Protein AF-A0A376RJ91-F1 (afdb_monomer)

Radius of gyration: 15.71 Å; Cα contacts (8 Å, |Δi|>4): 132; chains: 1; bounding box: 42×32×37 Å

Nearest PDB structures (foldseek):
  4wq5-assembly2_C  TM=9.982E-01  e=4.219E-14  Escherichia coli K-12
  2gel-assembly1_A  TM=9.906E-01  e=1.030E-12  Salmonella enterica subsp. enterica serovar Typhimurium str. LT2
  4y0w-assembly1_C-2  TM=9.754E-01  e=1.034E-09  Pseudomonas aeruginosa PAO579
  4y0w-assembly1_B-2  TM=9.740E-01  e=1.103E-09  Pseudomonas aeruginosa PAO579
  5br9-assembly3_E  TM=9.756E-01  e=2.749E-09  Pseudomonas aeruginosa PAO1

Foldseek 3Di:
DVVVVCVVVVHDLLRDAAAEFECDDDDPVVNVVRVVVSVVSCVVNVHHYHYDYPQVVVVVVCCVVPVDQWDWGWDPPPPPDIDIWIWGDDPDDIDTD

Mean predicted aligned error: 3.85 Å

pLDDT: mean 94.23, std 8.66, range [57.91, 98.38]

Structure (mmCIF, N/CA/C/O backbone):
data_AF-A0A376RJ91-F1
#
_entry.id   AF-A0A376RJ91-F1
#
loop_
_atom_site.group_PD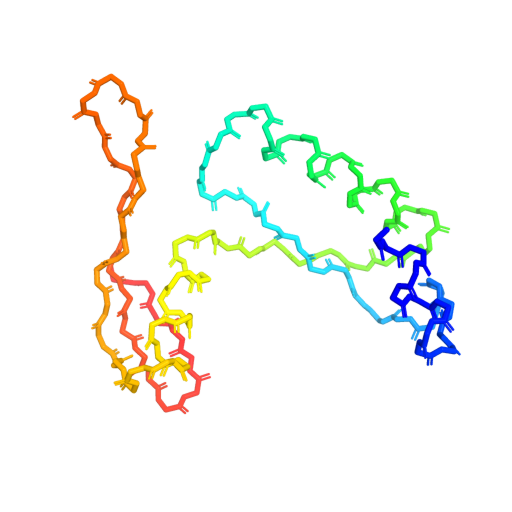B
_atom_site.id
_atom_site.type_symbol
_atom_site.label_atom_id
_atom_site.label_alt_id
_atom_site.label_comp_id
_atom_site.label_asym_id
_atom_site.label_entity_id
_atom_site.label_seq_id
_atom_site.pdbx_PDB_ins_code
_atom_site.Cartn_x
_atom_site.Cartn_y
_atom_site.Cartn_z
_atom_site.occupancy
_atom_site.B_iso_or_equiv
_atom_site.auth_seq_id
_atom_site.auth_comp_id
_atom_site.auth_asym_id
_atom_site.auth_atom_id
_atom_site.pdbx_PDB_model_num
ATOM 1 N N . MET A 1 1 ? -7.914 15.428 2.747 1.00 95.06 1 MET A N 1
ATOM 2 C CA . MET A 1 1 ? -8.131 14.143 2.039 1.00 95.06 1 MET A CA 1
ATOM 3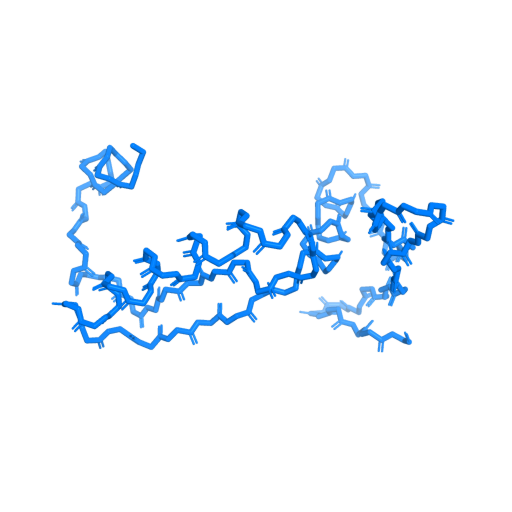 C C . MET A 1 1 ? -8.944 13.153 2.864 1.00 95.06 1 MET A C 1
ATOM 5 O O . MET A 1 1 ? -10.071 12.898 2.480 1.00 95.06 1 MET A O 1
ATOM 9 N N . VAL A 1 2 ? -8.417 12.585 3.964 1.00 96.25 2 VAL A N 1
ATOM 10 C CA . VAL A 1 2 ? -9.170 11.588 4.768 1.00 96.25 2 VAL A CA 1
ATOM 11 C C . VAL A 1 2 ? -10.477 12.178 5.301 1.00 96.25 2 VAL A C 1
ATOM 13 O O . VAL A 1 2 ? -11.537 11.616 5.050 1.00 96.25 2 VAL A O 1
ATOM 16 N N . GLN A 1 3 ? -10.403 13.347 5.949 1.00 95.69 3 GLN A N 1
ATOM 17 C CA . GLN A 1 3 ? -11.580 14.068 6.436 1.00 95.69 3 GLN A CA 1
ATOM 18 C C . GLN A 1 3 ? -12.588 14.347 5.31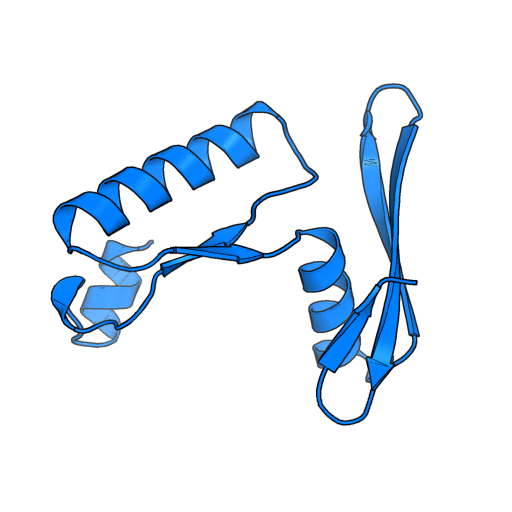3 1.00 95.69 3 GLN A C 1
ATOM 20 O O . GLN A 1 3 ? -13.766 14.061 5.473 1.00 95.69 3 GLN A O 1
ATOM 25 N N . ASP A 1 4 ? -12.124 14.847 4.165 1.00 97.94 4 ASP A N 1
ATOM 26 C CA . ASP A 1 4 ? -13.004 15.192 3.040 1.00 97.94 4 ASP A CA 1
ATOM 27 C C . ASP A 1 4 ? -13.773 13.973 2.513 1.00 97.94 4 ASP A C 1
ATOM 29 O O . ASP A 1 4 ? -14.962 14.078 2.222 1.00 97.94 4 ASP A O 1
ATOM 33 N N . ILE A 1 5 ? -13.114 12.811 2.412 1.00 97.44 5 ILE A N 1
ATOM 34 C CA . ILE A 1 5 ? -13.750 11.561 1.974 1.00 97.44 5 ILE A CA 1
ATOM 35 C C . ILE A 1 5 ? -14.824 11.133 2.977 1.00 97.44 5 ILE A C 1
ATOM 37 O O . ILE A 1 5 ? -15.943 10.853 2.559 1.00 97.44 5 ILE A O 1
ATOM 41 N N . LEU A 1 6 ? -14.503 11.139 4.275 1.00 96.69 6 LEU A N 1
ATOM 42 C CA . LEU A 1 6 ? -15.439 10.788 5.349 1.00 96.69 6 LEU A CA 1
ATOM 43 C C . LEU A 1 6 ? -16.660 11.720 5.367 1.00 96.69 6 LEU A C 1
ATOM 45 O O . LEU A 1 6 ? -17.803 11.269 5.399 1.00 96.69 6 LEU A O 1
ATOM 49 N N . THR A 1 7 ? -16.430 13.030 5.267 1.00 97.25 7 THR A N 1
ATOM 50 C CA . THR A 1 7 ? -17.507 14.023 5.213 1.00 97.25 7 THR A CA 1
ATOM 51 C C . THR A 1 7 ? -18.372 13.845 3.966 1.00 97.25 7 THR A C 1
ATOM 53 O O . THR A 1 7 ? -19.594 13.875 4.070 1.00 97.25 7 THR A O 1
ATOM 56 N N . THR A 1 8 ? -17.770 13.603 2.798 1.00 97.75 8 THR A N 1
ATOM 57 C CA . THR A 1 8 ? -18.518 13.427 1.540 1.00 97.75 8 THR A CA 1
ATOM 58 C C . THR A 1 8 ? -19.327 12.128 1.523 1.00 97.75 8 THR A C 1
ATOM 60 O O 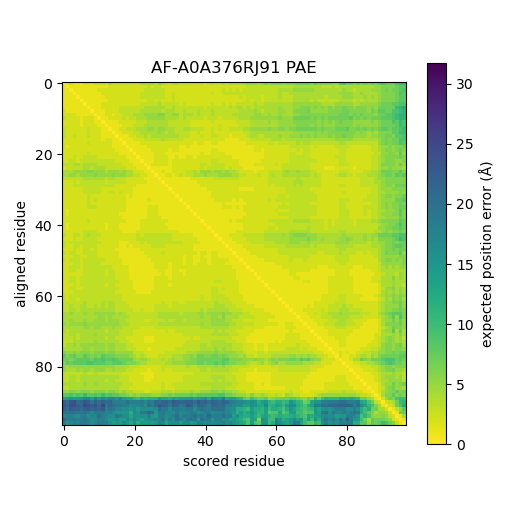. THR A 1 8 ? -20.398 12.089 0.922 1.00 97.75 8 THR A O 1
ATOM 63 N N . SER A 1 9 ? -18.854 11.068 2.186 1.00 96.81 9 SER A N 1
ATOM 64 C CA . SER A 1 9 ? -19.590 9.803 2.307 1.00 96.81 9 SER A CA 1
ATOM 65 C C . SER A 1 9 ? -20.605 9.786 3.455 1.00 96.81 9 SER A C 1
ATOM 67 O O . SER A 1 9 ? -21.319 8.797 3.607 1.00 96.81 9 SER A O 1
ATOM 69 N N . GLY A 1 10 ? -20.673 10.847 4.271 1.00 96.94 10 GLY A N 1
ATOM 70 C CA . GLY A 1 10 ? -21.516 10.892 5.468 1.00 96.94 10 GLY A CA 1
ATOM 71 C C . GLY A 1 10 ? -21.139 9.826 6.500 1.00 96.94 10 GLY A C 1
ATOM 72 O O . GLY A 1 10 ? -22.002 9.334 7.217 1.00 96.94 10 GLY A O 1
ATOM 73 N N . THR A 1 11 ? -19.867 9.423 6.532 1.00 96.19 11 THR A N 1
ATOM 74 C CA . THR A 1 11 ? -19.354 8.323 7.356 1.00 96.19 11 THR A CA 1
ATOM 75 C C . THR A 1 11 ? -18.364 8.879 8.366 1.00 96.19 11 THR A C 1
ATOM 77 O O . THR A 1 11 ? -17.501 9.681 8.015 1.00 96.19 11 THR A O 1
ATOM 80 N N . SER A 1 12 ? -18.449 8.454 9.618 1.00 95.25 12 SER A N 1
ATOM 81 C CA . SER A 1 12 ? -17.431 8.748 10.623 1.00 95.25 12 SER A CA 1
ATOM 82 C C . SER A 1 12 ? -16.316 7.699 10.604 1.00 95.25 12 SER A C 1
ATOM 84 O O . SER A 1 12 ? -16.460 6.606 10.055 1.00 95.25 12 SER A O 1
ATOM 86 N N . LEU A 1 13 ? -15.177 8.007 11.227 1.00 93.94 13 LEU A N 1
ATOM 87 C CA . LEU A 1 13 ? -14.073 7.048 11.334 1.00 93.94 13 LEU A CA 1
ATOM 88 C C . LEU A 1 13 ? -14.450 5.805 12.165 1.00 93.94 13 LEU A C 1
ATOM 90 O O . LEU A 1 13 ? -13.865 4.748 11.971 1.00 93.94 13 LEU A O 1
ATOM 94 N N . THR A 1 14 ? -15.426 5.912 13.064 1.00 93.81 14 THR A N 1
ATOM 95 C CA . THR A 1 14 ? -15.915 4.792 13.883 1.00 93.81 14 THR A CA 1
ATOM 96 C C . THR A 1 14 ? -16.929 3.907 13.158 1.00 93.81 14 THR A C 1
ATOM 98 O O . THR A 1 14 ? -17.242 2.825 13.643 1.00 93.81 14 THR A O 1
ATOM 101 N N . ASP A 1 15 ? -17.420 4.329 11.990 1.00 95.44 15 ASP A N 1
ATOM 102 C CA . ASP A 1 15 ? -18.392 3.553 11.205 1.00 95.44 15 ASP A CA 1
ATOM 103 C C . ASP A 1 15 ? -17.726 2.537 10.261 1.00 95.44 15 ASP A C 1
ATOM 105 O O . ASP A 1 15 ? -18.402 1.688 9.678 1.00 95.44 15 ASP A O 1
ATOM 109 N N . ILE A 1 16 ? -16.405 2.614 10.072 1.00 95.56 16 ILE A N 1
ATOM 110 C CA . ILE A 1 16 ? -15.664 1.661 9.237 1.00 95.56 16 ILE A CA 1
ATOM 111 C C . ILE A 1 16 ? -15.213 0.449 10.054 1.00 95.56 16 ILE A C 1
ATOM 113 O O . ILE A 1 16 ? -14.993 0.532 11.254 1.00 95.56 16 ILE A O 1
ATOM 117 N N . ASN A 1 17 ? -15.051 -0.705 9.400 1.00 97.44 17 ASN A N 1
ATOM 118 C CA . ASN A 1 17 ? -14.723 -1.954 10.103 1.00 97.44 17 ASN A CA 1
ATOM 119 C C . ASN A 1 17 ? -13.229 -2.300 10.102 1.00 97.44 17 ASN A C 1
ATOM 121 O O . ASN A 1 17 ? -12.813 -3.188 10.837 1.00 97.44 17 ASN A O 1
ATOM 125 N N . ALA A 1 18 ? -12.434 -1.665 9.238 1.00 97.50 18 ALA A N 1
ATOM 126 C CA . ALA A 1 18 ? -10.998 -1.897 9.117 1.00 97.50 18 ALA A CA 1
ATOM 127 C C . ALA A 1 18 ? -10.320 -0.747 8.364 1.00 97.50 18 ALA A C 1
ATOM 129 O O . ALA A 1 18 ? -10.932 -0.116 7.500 1.00 97.50 18 ALA A O 1
ATOM 130 N N . LEU A 1 19 ? -9.029 -0.535 8.626 1.00 98.00 19 LEU A N 1
ATOM 131 C CA . LEU A 1 19 ? -8.204 0.453 7.932 1.00 98.00 19 LEU A CA 1
ATOM 132 C C . LEU A 1 19 ? -7.088 -0.240 7.143 1.00 98.00 19 LEU A C 1
ATOM 134 O O . LEU A 1 19 ? -6.154 -0.814 7.707 1.00 98.00 19 LEU A O 1
ATOM 138 N N . ALA A 1 20 ? -7.169 -0.181 5.813 1.00 98.00 20 ALA A N 1
ATOM 139 C CA . ALA A 1 20 ? -6.118 -0.688 4.937 1.00 98.00 20 ALA A CA 1
ATOM 140 C C . ALA A 1 20 ? -5.045 0.379 4.670 1.00 98.00 20 ALA A C 1
ATOM 142 O O . ALA A 1 20 ? -5.361 1.554 4.489 1.00 98.00 20 ALA A O 1
ATOM 143 N N . TYR A 1 21 ? -3.778 -0.027 4.600 1.00 97.81 21 TYR A N 1
ATOM 144 C CA . TYR A 1 21 ? -2.656 0.880 4.348 1.00 97.81 21 TYR A CA 1
ATOM 145 C C . TYR A 1 21 ? -1.586 0.236 3.463 1.00 97.81 21 TYR A C 1
ATOM 147 O O . TYR A 1 21 ? -1.405 -0.983 3.449 1.00 97.81 21 TYR A O 1
ATOM 155 N N . GLY A 1 22 ? -0.843 1.062 2.725 1.00 97.38 22 GLY A N 1
ATOM 156 C CA . GLY A 1 22 ? 0.302 0.607 1.939 1.00 97.38 22 GLY A CA 1
ATOM 157 C C . GLY A 1 22 ? 1.492 0.294 2.843 1.00 97.38 22 GLY A C 1
ATOM 158 O O . GLY A 1 22 ? 2.059 1.200 3.449 1.00 97.38 22 GLY A O 1
ATOM 159 N N . ARG A 1 23 ? 1.904 -0.975 2.918 1.00 97.50 23 ARG A N 1
ATOM 160 C CA . ARG A 1 23 ? 3.039 -1.409 3.758 1.00 97.50 23 ARG A CA 1
ATOM 161 C C . ARG A 1 23 ? 4.398 -1.357 3.052 1.00 97.50 23 ARG A C 1
ATOM 163 O O . ARG A 1 23 ? 5.396 -1.808 3.604 1.00 97.50 23 ARG A O 1
ATOM 170 N N . GLY A 1 24 ? 4.434 -0.837 1.828 1.00 97.38 24 GLY A N 1
ATOM 171 C CA . GLY A 1 24 ? 5.610 -0.859 0.966 1.00 97.38 24 GLY A CA 1
ATOM 172 C C . GLY A 1 24 ? 5.656 -2.080 0.034 1.00 97.38 24 GLY A C 1
ATOM 173 O O . GLY A 1 24 ? 4.712 -2.881 0.004 1.00 97.38 24 GLY A O 1
ATOM 174 N N . PRO A 1 25 ? 6.734 -2.224 -0.754 1.00 97.50 25 PRO A N 1
ATOM 175 C CA . PRO A 1 25 ? 7.924 -1.362 -0.788 1.00 97.50 25 PRO A CA 1
ATOM 176 C C . PRO A 1 25 ? 7.661 0.026 -1.405 1.00 97.50 25 PRO A C 1
ATOM 178 O O . PRO A 1 25 ? 6.585 0.284 -1.945 1.00 97.50 25 PRO A O 1
ATOM 181 N N . GLY A 1 26 ? 8.619 0.946 -1.275 1.00 95.44 26 GLY A N 1
ATOM 182 C CA . GLY A 1 26 ? 8.516 2.326 -1.760 1.00 95.44 26 GLY A CA 1
ATOM 183 C C . GLY A 1 26 ? 9.470 3.269 -1.021 1.00 95.44 26 GLY A C 1
ATOM 184 O O . GLY A 1 26 ? 10.429 2.824 -0.395 1.00 95.44 26 GLY A O 1
ATOM 185 N N . SER A 1 27 ? 9.193 4.576 -1.061 1.00 95.38 27 SER A N 1
ATOM 186 C CA . SER A 1 27 ? 9.986 5.582 -0.335 1.00 95.38 27 SER A CA 1
ATOM 187 C C . SER A 1 27 ? 10.036 5.284 1.168 1.00 95.38 27 SER A C 1
ATOM 189 O O . SER A 1 27 ? 8.991 5.215 1.817 1.00 95.38 27 SER A O 1
ATOM 191 N N . PHE A 1 28 ? 11.244 5.168 1.732 1.00 94.56 28 PHE A N 1
ATOM 192 C CA . PHE A 1 28 ? 11.468 4.874 3.153 1.00 94.56 28 PHE A CA 1
ATOM 193 C C . PHE A 1 28 ? 10.686 5.815 4.080 1.00 94.56 28 PHE A C 1
ATOM 195 O O . PHE A 1 28 ? 10.021 5.358 5.015 1.00 94.56 28 PHE A O 1
ATOM 202 N N . THR A 1 29 ? 10.751 7.117 3.793 1.00 97.56 29 THR A N 1
ATOM 203 C CA . THR A 1 29 ? 10.077 8.171 4.558 1.00 97.56 29 THR A CA 1
ATOM 204 C C . THR A 1 29 ? 8.575 8.161 4.299 1.00 97.56 29 THR A C 1
ATOM 206 O O . THR A 1 29 ? 7.792 8.156 5.243 1.00 97.56 29 THR A O 1
ATOM 209 N N . GLY A 1 30 ? 8.157 8.096 3.029 1.00 96.88 30 GLY A N 1
ATOM 210 C CA . GLY A 1 30 ? 6.738 8.153 2.664 1.00 96.88 30 GLY A CA 1
ATOM 211 C C . GLY A 1 30 ? 5.930 6.983 3.228 1.00 96.88 30 GLY A C 1
ATOM 212 O O . GLY A 1 30 ? 4.853 7.189 3.783 1.00 96.88 30 GLY A O 1
ATOM 213 N N . VAL A 1 31 ? 6.483 5.766 3.161 1.00 97.69 31 VAL A N 1
ATOM 214 C CA . VAL A 1 31 ? 5.853 4.567 3.732 1.00 97.69 31 VAL A CA 1
ATOM 215 C C . VAL A 1 31 ? 5.691 4.717 5.248 1.00 97.69 31 VAL A C 1
ATOM 217 O O . VAL A 1 31 ? 4.616 4.444 5.769 1.00 97.69 31 VAL A O 1
ATOM 220 N N . ARG A 1 32 ? 6.707 5.217 5.966 1.00 98.12 32 ARG A N 1
ATOM 221 C CA . ARG A 1 32 ? 6.627 5.413 7.426 1.00 98.12 32 ARG A CA 1
ATOM 222 C C . ARG A 1 32 ? 5.637 6.493 7.838 1.00 98.12 32 ARG A C 1
ATOM 224 O O . ARG A 1 32 ? 4.907 6.280 8.798 1.00 98.12 32 ARG A O 1
ATOM 231 N N . ILE A 1 33 ? 5.575 7.607 7.107 1.00 98.38 33 ILE A N 1
ATOM 232 C CA . ILE A 1 33 ? 4.569 8.652 7.345 1.00 98.38 33 ILE A CA 1
ATOM 233 C C . ILE A 1 33 ? 3.163 8.064 7.189 1.00 98.38 33 ILE A C 1
ATOM 235 O O . ILE A 1 33 ? 2.333 8.210 8.083 1.00 98.38 33 ILE A O 1
ATOM 239 N N . GLY A 1 34 ? 2.910 7.352 6.086 1.00 97.75 34 GLY A N 1
ATOM 240 C CA . GLY A 1 34 ? 1.610 6.728 5.833 1.00 97.75 34 GLY A CA 1
ATOM 241 C C . GLY A 1 34 ? 1.220 5.712 6.908 1.00 97.75 34 GLY A C 1
ATOM 242 O O . GLY A 1 34 ? 0.089 5.737 7.387 1.00 97.75 34 GLY A O 1
ATOM 243 N N . ILE A 1 35 ? 2.161 4.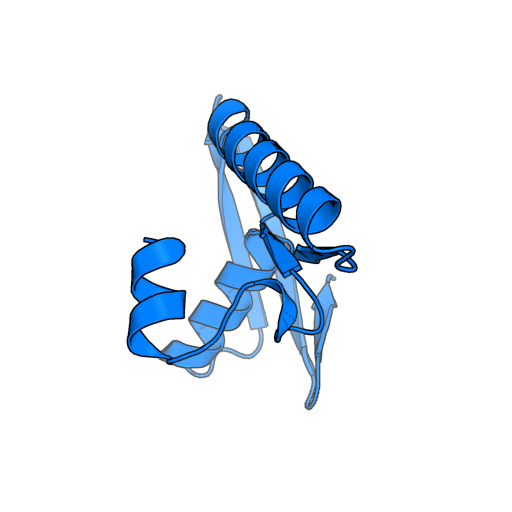861 7.330 1.00 98.25 35 ILE A N 1
ATOM 244 C CA . ILE A 1 35 ? 1.943 3.887 8.409 1.00 98.25 35 ILE A CA 1
ATOM 245 C C . ILE A 1 35 ? 1.657 4.591 9.738 1.00 98.25 35 ILE A C 1
ATOM 247 O O . ILE A 1 35 ? 0.701 4.218 10.407 1.00 98.25 35 ILE A O 1
ATOM 251 N N . GLY A 1 36 ? 2.429 5.617 10.105 1.00 98.38 36 GLY A N 1
ATOM 252 C CA . GLY A 1 36 ? 2.227 6.351 11.357 1.00 98.38 36 GLY A CA 1
ATOM 253 C C . GLY A 1 36 ? 0.854 7.024 11.430 1.00 98.38 36 GLY A C 1
ATOM 254 O O . GLY A 1 36 ? 0.169 6.921 12.445 1.00 98.38 36 GLY A O 1
ATOM 255 N N . ILE A 1 37 ? 0.404 7.638 10.329 1.00 98.12 37 ILE A N 1
ATOM 256 C CA . ILE A 1 37 ? -0.950 8.209 10.229 1.00 98.12 37 ILE A CA 1
ATOM 257 C C . ILE A 1 37 ? -2.009 7.106 10.357 1.00 98.12 37 ILE A C 1
ATOM 259 O O . ILE A 1 37 ? -2.950 7.246 11.134 1.00 98.12 37 ILE A O 1
ATOM 263 N N . ALA A 1 38 ? -1.848 5.999 9.625 1.00 98.00 38 ALA A N 1
ATOM 264 C CA . ALA A 1 38 ? -2.770 4.866 9.667 1.00 98.00 38 ALA A CA 1
ATOM 265 C C . ALA A 1 38 ? -2.891 4.267 11.079 1.00 98.00 38 ALA A C 1
ATOM 267 O O . ALA A 1 38 ? -3.997 3.979 11.522 1.00 98.00 38 ALA A O 1
ATOM 268 N N . GLN A 1 39 ? -1.771 4.130 11.794 1.00 98.19 39 GLN A N 1
ATOM 269 C CA . GLN A 1 39 ? -1.733 3.655 13.177 1.00 98.19 39 GLN A CA 1
ATOM 270 C C . GLN A 1 39 ? -2.433 4.619 14.135 1.00 98.19 39 GLN A C 1
ATOM 272 O O . GLN A 1 39 ? -3.222 4.171 14.958 1.00 98.19 39 GLN A O 1
ATOM 277 N N . GLY A 1 40 ? -2.188 5.928 14.016 1.00 97.94 40 GLY A N 1
ATOM 278 C CA . GLY A 1 40 ? -2.853 6.930 14.854 1.00 97.94 40 GLY A CA 1
ATOM 279 C C . GLY A 1 40 ? -4.374 6.925 14.676 1.00 97.94 40 GLY A C 1
ATOM 280 O O . GLY A 1 40 ? -5.110 6.927 15.660 1.00 97.94 40 GLY A O 1
ATOM 281 N N . LEU A 1 41 ? -4.844 6.846 13.427 1.00 97.56 41 LEU A N 1
ATOM 282 C CA . LEU A 1 41 ? -6.273 6.748 13.112 1.00 97.56 41 LEU A CA 1
ATOM 283 C C . LEU A 1 41 ? -6.884 5.440 13.626 1.00 97.56 41 LEU A C 1
ATOM 285 O O . LEU A 1 41 ? -7.937 5.463 14.254 1.00 97.56 41 LEU A O 1
ATOM 289 N N . ALA A 1 42 ? -6.219 4.308 13.378 1.00 97.75 42 ALA A N 1
ATOM 290 C CA . ALA A 1 42 ? -6.705 3.003 13.807 1.00 97.75 42 ALA A CA 1
ATOM 291 C C . ALA A 1 42 ? -6.749 2.870 15.334 1.00 97.75 42 ALA A C 1
ATOM 293 O O . ALA A 1 42 ? -7.711 2.324 15.858 1.00 97.75 42 ALA A O 1
ATOM 294 N N . LEU A 1 43 ? -5.756 3.412 16.047 1.00 97.31 43 LEU A N 1
ATOM 295 C CA . LEU A 1 43 ? -5.744 3.435 17.508 1.00 97.31 43 LEU A CA 1
ATOM 296 C C . LEU A 1 43 ? -6.909 4.259 18.066 1.00 97.31 43 LEU A C 1
ATOM 298 O O . LEU A 1 43 ? -7.587 3.805 18.980 1.00 97.31 43 LEU A O 1
ATOM 302 N N . GLY A 1 44 ? -7.156 5.450 17.511 1.00 95.19 44 GLY A N 1
ATOM 303 C CA . GLY A 1 44 ? -8.219 6.339 17.987 1.00 95.19 44 GLY A CA 1
ATOM 304 C C . GLY A 1 44 ? -9.642 5.840 17.716 1.00 95.19 44 GLY A C 1
ATOM 305 O O . GLY A 1 44 ? -10.566 6.284 18.388 1.00 95.19 44 GLY A O 1
ATOM 306 N N . ALA A 1 45 ? -9.820 4.938 16.749 1.00 95.88 45 ALA A N 1
ATOM 307 C CA . ALA A 1 45 ? -11.118 4.371 16.373 1.00 95.88 45 ALA A CA 1
ATOM 308 C C . ALA A 1 45 ? -11.227 2.855 16.635 1.00 95.88 45 ALA A C 1
ATOM 310 O O . ALA A 1 45 ? -12.174 2.229 16.171 1.00 95.88 45 ALA A O 1
ATOM 311 N N . GLU A 1 46 ? -10.259 2.267 17.347 1.00 96.38 46 GLU A N 1
ATOM 312 C CA . GLU A 1 46 ? -10.197 0.832 17.674 1.00 96.38 46 GLU A CA 1
ATOM 313 C C . GLU A 1 46 ? -10.327 -0.098 16.448 1.00 96.38 46 GLU A C 1
ATOM 315 O O . GLU A 1 46 ? -10.954 -1.158 16.486 1.00 96.38 46 GLU A O 1
ATOM 320 N N . LEU A 1 47 ? -9.708 0.290 15.329 1.00 97.62 47 LEU A N 1
ATOM 321 C CA . LEU A 1 47 ? -9.849 -0.412 14.055 1.00 97.62 47 LEU A CA 1
ATOM 322 C C . LEU A 1 47 ? -8.760 -1.470 13.833 1.00 97.62 47 LEU A C 1
ATOM 324 O O . LEU A 1 47 ? -7.570 -1.186 14.013 1.00 97.62 47 LEU A O 1
ATOM 328 N N . PRO A 1 48 ? -9.110 -2.657 13.304 1.00 97.88 48 PRO A N 1
ATOM 329 C CA . PRO A 1 48 ? -8.116 -3.580 12.779 1.00 97.88 48 PRO A CA 1
ATOM 330 C C . PRO A 1 48 ? -7.432 -2.987 11.538 1.00 97.88 48 PRO A C 1
ATOM 332 O O . PRO A 1 48 ? -8.064 -2.356 10.684 1.00 97.88 48 PRO A O 1
ATOM 335 N N . MET A 1 49 ? -6.126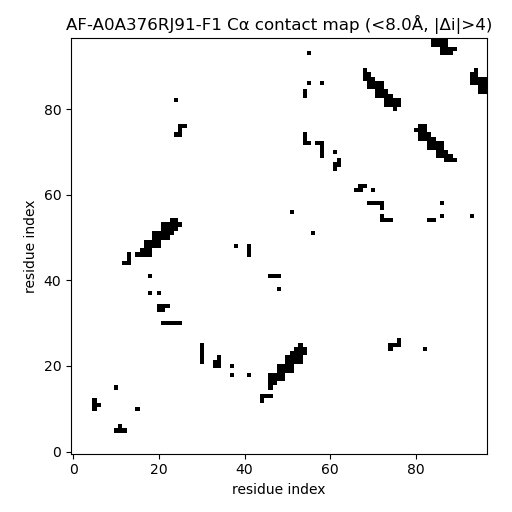 -3.227 11.409 1.00 97.94 49 MET A N 1
ATOM 336 C CA . MET A 1 49 ? -5.313 -2.714 10.304 1.00 97.94 49 MET A CA 1
ATOM 337 C C . MET A 1 49 ? -4.966 -3.798 9.283 1.00 97.94 49 MET A C 1
ATOM 339 O O . MET A 1 49 ? -4.573 -4.907 9.643 1.00 97.94 49 MET A O 1
ATOM 343 N N . ILE A 1 50 ? -5.034 -3.456 7.994 1.00 98.19 50 ILE A N 1
ATOM 344 C CA . ILE A 1 50 ? -4.736 -4.374 6.886 1.00 98.19 50 ILE A CA 1
ATOM 345 C C . ILE A 1 50 ? -3.588 -3.814 6.042 1.00 98.19 50 ILE A C 1
ATOM 347 O O . ILE A 1 50 ? -3.758 -2.881 5.258 1.00 98.19 50 ILE A O 1
ATOM 351 N N . GLY A 1 51 ? -2.401 -4.403 6.177 1.00 97.25 51 GLY A N 1
ATOM 352 C CA . GLY A 1 51 ? -1.235 -4.016 5.384 1.00 97.25 51 GLY A CA 1
ATOM 353 C C . GLY A 1 51 ? -1.276 -4.601 3.971 1.00 97.25 51 GLY A C 1
ATOM 354 O O . GLY A 1 51 ? -1.278 -5.819 3.799 1.00 97.25 51 GLY A O 1
ATOM 355 N N . VAL A 1 52 ? -1.223 -3.741 2.955 1.00 97.31 52 VAL A N 1
ATOM 356 C CA . VAL A 1 52 ? -1.283 -4.115 1.535 1.00 97.31 52 VAL A CA 1
ATOM 357 C C . VAL A 1 52 ? 0.046 -3.795 0.850 1.00 97.31 52 VAL A C 1
ATOM 359 O O . VAL A 1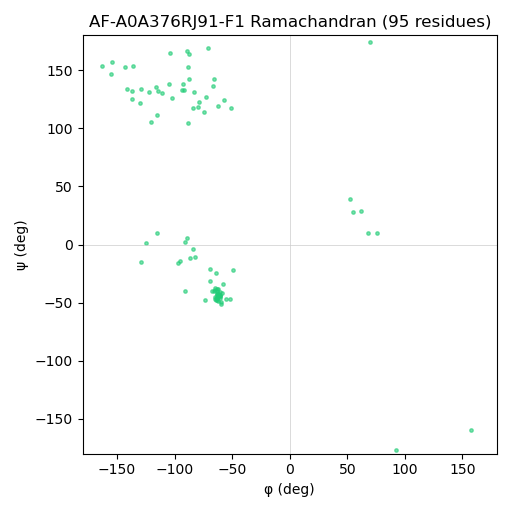 52 ? 0.599 -2.709 1.020 1.00 97.31 52 VAL A O 1
ATOM 362 N N . SER A 1 53 ? 0.584 -4.747 0.079 1.00 97.50 53 SER A N 1
ATOM 363 C CA . SER A 1 53 ? 1.820 -4.541 -0.692 1.00 97.50 53 SER A CA 1
ATOM 364 C C . SER A 1 53 ? 1.612 -3.508 -1.803 1.00 97.50 53 SER A C 1
ATOM 366 O O . SER A 1 53 ? 0.632 -3.578 -2.552 1.00 97.50 53 SER A O 1
ATOM 368 N N . THR A 1 54 ? 2.565 -2.591 -1.967 1.00 97.94 54 THR A N 1
ATOM 369 C CA . THR A 1 54 ? 2.558 -1.626 -3.076 1.00 97.94 54 THR A CA 1
ATOM 370 C C . THR A 1 54 ? 2.620 -2.338 -4.428 1.00 97.94 54 THR A C 1
ATOM 372 O O . THR A 1 54 ? 1.846 -2.015 -5.327 1.00 97.94 54 THR A O 1
ATOM 375 N N . LEU A 1 55 ? 3.476 -3.357 -4.566 1.00 97.88 55 LEU A N 1
ATOM 376 C CA . LEU A 1 55 ? 3.644 -4.092 -5.825 1.00 97.88 55 LEU A CA 1
ATOM 377 C C . LEU A 1 55 ? 2.369 -4.870 -6.198 1.00 97.88 55 LEU A C 1
ATOM 379 O O . LEU A 1 55 ? 1.935 -4.839 -7.348 1.00 97.88 55 LEU A O 1
ATOM 383 N N . MET A 1 56 ? 1.693 -5.476 -5.214 1.00 96.38 56 MET A N 1
ATOM 384 C CA . MET A 1 56 ? 0.385 -6.115 -5.423 1.00 96.38 56 MET A CA 1
ATOM 385 C C . MET A 1 56 ? -0.678 -5.091 -5.847 1.00 96.38 56 MET A C 1
ATOM 387 O O . MET A 1 56 ? -1.508 -5.370 -6.712 1.00 96.38 56 MET A O 1
ATOM 391 N N . THR A 1 57 ? -0.644 -3.888 -5.269 1.00 96.56 57 THR A N 1
ATOM 392 C CA . THR A 1 57 ? -1.569 -2.801 -5.626 1.00 96.56 57 THR A CA 1
ATOM 393 C C . THR A 1 57 ? -1.354 -2.342 -7.072 1.00 96.56 57 THR A C 1
ATOM 395 O O . THR A 1 57 ? -2.328 -2.092 -7.785 1.00 96.56 57 THR A O 1
ATOM 398 N N . MET A 1 58 ? -0.103 -2.304 -7.546 1.00 97.38 58 MET A N 1
ATOM 399 C CA . MET A 1 58 ? 0.213 -2.053 -8.958 1.00 97.38 58 MET A CA 1
ATOM 400 C C . MET A 1 58 ? -0.333 -3.153 -9.872 1.00 97.38 58 MET A C 1
ATOM 402 O O . MET A 1 58 ? -0.959 -2.836 -10.883 1.00 97.38 58 MET A O 1
ATOM 406 N N . ALA A 1 59 ? -0.169 -4.427 -9.501 1.00 96.81 59 ALA A N 1
ATOM 407 C CA . ALA A 1 59 ? -0.725 -5.551 -10.257 1.00 96.81 59 ALA A CA 1
ATOM 408 C C . ALA A 1 59 ? -2.262 -5.491 -10.350 1.00 96.81 59 ALA A C 1
ATOM 410 O O . ALA A 1 59 ? -2.822 -5.631 -11.439 1.00 96.81 59 ALA A O 1
ATOM 411 N N . GLN A 1 60 ? -2.946 -5.183 -9.243 1.00 96.00 60 GLN A N 1
ATOM 412 C CA . GLN A 1 60 ? -4.396 -4.946 -9.230 1.00 96.00 60 GLN A CA 1
ATOM 413 C C . GLN A 1 60 ? -4.791 -3.743 -10.102 1.00 96.00 60 GLN A C 1
ATOM 415 O O . GLN A 1 60 ? -5.816 -3.782 -10.784 1.00 96.00 60 GLN A O 1
ATOM 420 N N . GLY A 1 61 ? -3.988 -2.676 -10.113 1.00 96.50 61 GLY A N 1
ATOM 421 C CA . GLY A 1 61 ? -4.184 -1.524 -10.993 1.00 96.50 61 GLY A CA 1
ATOM 422 C C . GLY A 1 61 ? -4.064 -1.878 -12.479 1.00 96.50 61 GLY A C 1
ATOM 423 O O . GLY A 1 61 ? -4.900 -1.449 -13.274 1.00 96.50 61 GLY A O 1
ATOM 424 N N . ALA A 1 62 ? -3.071 -2.692 -12.847 1.00 97.06 62 ALA A N 1
ATOM 425 C CA . ALA A 1 62 ? -2.877 -3.175 -14.214 1.00 97.06 62 ALA A CA 1
ATOM 426 C C . ALA A 1 62 ? -4.048 -4.051 -14.684 1.00 97.06 62 ALA A C 1
ATOM 428 O O . ALA A 1 62 ? -4.526 -3.881 -15.804 1.00 97.06 62 ALA A O 1
ATOM 429 N N . TRP A 1 63 ? -4.578 -4.915 -13.814 1.00 95.38 63 TRP A N 1
ATOM 430 C CA . TRP A 1 63 ? -5.799 -5.662 -14.115 1.00 95.38 63 TRP A CA 1
ATOM 431 C C . TRP A 1 63 ? -7.006 -4.742 -14.319 1.00 95.38 63 TRP A C 1
ATOM 433 O O . TRP A 1 63 ? -7.693 -4.858 -15.329 1.00 95.38 63 TRP A O 1
ATOM 443 N N . ARG A 1 64 ? -7.241 -3.784 -13.410 1.00 96.38 64 ARG A N 1
ATOM 444 C CA . ARG A 1 64 ? -8.383 -2.853 -13.508 1.00 96.38 64 ARG A CA 1
ATOM 445 C C . ARG A 1 64 ? -8.396 -2.047 -14.806 1.00 96.38 64 ARG A C 1
ATOM 447 O O . ARG A 1 64 ? -9.472 -1.706 -15.278 1.00 96.38 64 ARG A O 1
ATOM 454 N N . LYS A 1 65 ? -7.222 -1.688 -15.332 1.00 97.44 65 LYS A N 1
ATOM 455 C CA . LYS A 1 65 ? -7.098 -0.856 -16.538 1.00 97.44 65 LYS A CA 1
ATOM 456 C C . LYS A 1 65 ? -7.032 -1.674 -17.827 1.00 97.44 65 LYS A C 1
ATOM 458 O O . LYS A 1 65 ? -7.626 -1.270 -18.817 1.00 97.44 65 LYS A O 1
ATOM 463 N N . ASN A 1 66 ? -6.321 -2.802 -17.806 1.00 96.62 66 ASN A N 1
ATOM 464 C CA . ASN A 1 66 ? -5.913 -3.513 -19.023 1.00 96.62 66 ASN A CA 1
ATOM 465 C C . ASN A 1 66 ? -6.348 -4.988 -19.045 1.00 96.62 66 ASN A C 1
ATOM 467 O O . ASN A 1 66 ? -5.977 -5.717 -19.958 1.00 96.62 66 ASN A O 1
ATOM 471 N N . GLY A 1 67 ? -7.045 -5.475 -18.014 1.00 94.75 67 GLY A N 1
ATOM 472 C CA . GLY A 1 67 ? -7.410 -6.889 -17.886 1.00 94.75 67 GLY A CA 1
ATOM 473 C C . GLY A 1 67 ? -6.225 -7.836 -17.656 1.00 94.75 67 GLY A C 1
ATOM 474 O O . GLY A 1 67 ? -6.402 -9.049 -17.704 1.00 94.75 67 GLY A O 1
ATOM 475 N N . ALA A 1 68 ? -5.021 -7.317 -17.387 1.00 95.62 68 ALA A N 1
ATOM 476 C CA . ALA A 1 68 ? -3.816 -8.126 -17.228 1.00 95.62 68 ALA A CA 1
ATOM 477 C C . ALA A 1 68 ? -3.932 -9.096 -16.037 1.00 95.62 68 ALA A C 1
ATOM 479 O O . ALA A 1 68 ? -4.081 -8.681 -14.887 1.00 95.62 68 ALA A O 1
ATOM 480 N N . THR A 1 69 ? -3.845 -10.398 -16.311 1.00 94.56 69 THR A N 1
ATOM 481 C CA . THR A 1 69 ? -3.926 -11.466 -15.298 1.00 94.56 69 THR A CA 1
ATOM 482 C C . THR A 1 69 ? -2.559 -11.931 -14.805 1.00 94.56 69 THR A C 1
ATOM 484 O O . THR A 1 69 ? -2.475 -12.572 -13.764 1.00 94.56 69 THR A O 1
ATOM 487 N N . ARG A 1 70 ? -1.477 -11.578 -15.500 1.00 95.50 70 ARG A N 1
ATOM 488 C CA . ARG A 1 70 ? -0.095 -11.852 -15.100 1.00 95.50 70 ARG A CA 1
ATOM 489 C C . ARG A 1 70 ? 0.705 -10.561 -15.197 1.00 95.50 70 ARG A C 1
ATOM 491 O O . ARG A 1 70 ? 0.728 -9.940 -16.257 1.00 95.50 70 ARG A O 1
ATOM 498 N N . VAL A 1 71 ? 1.300 -10.130 -14.088 1.00 96.69 71 VAL A N 1
ATOM 499 C CA . VAL A 1 71 ? 1.943 -8.816 -13.979 1.00 96.69 71 VAL A CA 1
ATOM 500 C C . VAL A 1 71 ? 3.275 -8.936 -13.256 1.00 96.69 71 VAL A C 1
ATOM 502 O O . VAL A 1 71 ? 3.328 -9.390 -12.116 1.00 96.69 71 VAL A O 1
ATOM 505 N N . LEU A 1 72 ? 4.334 -8.455 -13.903 1.00 97.94 72 LEU A N 1
ATOM 506 C CA . LEU A 1 72 ? 5.602 -8.148 -13.255 1.00 97.94 72 LEU A CA 1
ATOM 507 C C . LEU A 1 72 ? 5.535 -6.703 -12.748 1.00 97.94 72 LEU A C 1
ATOM 509 O O . LEU A 1 72 ? 5.576 -5.762 -13.542 1.00 97.94 72 LEU A O 1
ATOM 513 N N . ALA A 1 73 ? 5.362 -6.518 -11.441 1.00 97.81 73 ALA A N 1
ATOM 514 C CA . ALA A 1 73 ? 5.370 -5.194 -10.829 1.00 97.81 73 ALA A CA 1
ATOM 515 C C . ALA A 1 73 ? 6.789 -4.854 -10.376 1.00 97.81 73 ALA A C 1
ATOM 517 O O . ALA A 1 73 ? 7.440 -5.672 -9.731 1.00 97.81 73 ALA A O 1
ATOM 518 N N . ALA A 1 74 ? 7.242 -3.644 -10.692 1.00 98.00 74 ALA A N 1
ATOM 519 C CA . ALA A 1 74 ? 8.586 -3.170 -10.405 1.00 98.00 74 ALA A CA 1
ATOM 520 C C . ALA A 1 74 ? 8.549 -1.692 -9.988 1.00 98.00 74 ALA A C 1
ATOM 522 O O . ALA A 1 74 ? 7.878 -0.883 -10.631 1.00 98.00 74 ALA A O 1
ATOM 523 N N . ILE A 1 75 ? 9.255 -1.342 -8.913 1.00 97.31 75 ILE A N 1
ATOM 524 C CA . ILE A 1 75 ? 9.415 0.029 -8.410 1.00 97.31 75 ILE A CA 1
ATOM 525 C C . ILE A 1 75 ? 10.905 0.299 -8.212 1.00 97.31 75 ILE A C 1
ATOM 527 O O . ILE A 1 75 ? 11.593 -0.516 -7.601 1.00 97.31 75 ILE A O 1
ATOM 531 N N . ASP A 1 76 ? 11.374 1.459 -8.676 1.00 96.94 76 ASP A N 1
ATOM 532 C CA . ASP A 1 76 ? 12.729 1.964 -8.411 1.00 96.94 76 ASP A CA 1
ATOM 533 C C . ASP A 1 76 ? 13.039 1.939 -6.902 1.00 96.94 76 ASP A C 1
ATOM 535 O O . ASP A 1 76 ? 12.368 2.606 -6.106 1.00 96.94 76 ASP A O 1
ATOM 539 N N . ALA A 1 77 ? 14.050 1.160 -6.511 1.00 96.00 77 ALA A N 1
ATOM 540 C CA . ALA A 1 77 ? 14.516 1.057 -5.131 1.00 96.00 77 ALA A CA 1
ATOM 541 C C . ALA A 1 77 ? 15.627 2.069 -4.801 1.00 96.00 77 ALA A C 1
ATOM 543 O O . ALA A 1 77 ? 16.079 2.113 -3.656 1.00 96.00 77 ALA A O 1
ATOM 544 N N . ARG A 1 78 ? 15.994 2.934 -5.760 1.00 93.44 78 ARG A N 1
ATOM 545 C CA . ARG A 1 78 ? 17.210 3.763 -5.791 1.00 93.44 78 ARG A CA 1
ATOM 546 C C . ARG A 1 78 ? 18.468 2.922 -6.001 1.00 93.44 78 ARG A C 1
ATOM 548 O O . ARG A 1 78 ? 18.416 1.704 -6.069 1.00 93.44 78 ARG A O 1
ATOM 555 N N . MET A 1 79 ? 19.608 3.599 -6.153 1.00 94.31 79 MET A N 1
ATOM 556 C CA . MET A 1 79 ? 20.939 2.977 -6.264 1.00 94.31 79 MET A CA 1
ATOM 557 C C . MET A 1 79 ? 21.072 1.930 -7.386 1.00 94.31 79 MET A C 1
ATOM 559 O O . MET A 1 79 ? 21.900 1.032 -7.301 1.00 94.31 79 MET A O 1
ATOM 563 N N . GLY A 1 80 ? 20.279 2.063 -8.455 1.00 95.75 80 GLY A N 1
ATOM 564 C CA . GLY A 1 80 ? 20.276 1.113 -9.572 1.00 95.75 80 GLY A CA 1
ATOM 565 C C . GLY A 1 80 ? 19.561 -0.208 -9.274 1.00 95.75 80 GLY A C 1
ATOM 566 O O . GLY A 1 80 ? 19.646 -1.130 -10.080 1.00 95.75 80 GLY A O 1
ATOM 567 N N . GLU A 1 81 ? 18.850 -0.303 -8.150 1.00 97.75 81 GLU A N 1
ATOM 568 C CA . GLU A 1 81 ? 18.101 -1.487 -7.741 1.00 97.75 81 GLU A CA 1
ATOM 569 C C . GLU A 1 81 ? 16.592 -1.317 -7.962 1.00 97.75 81 G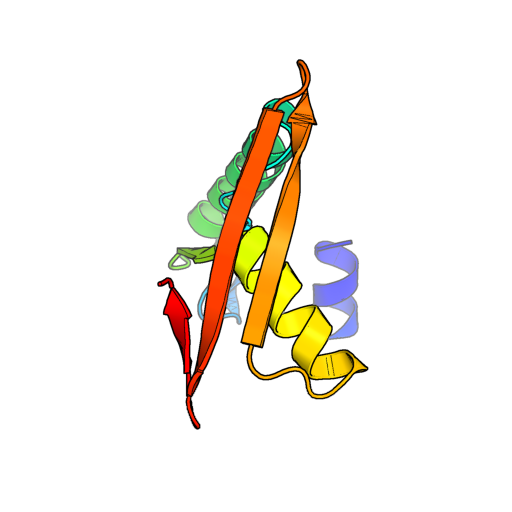LU A C 1
ATOM 571 O O . GLU A 1 81 ? 16.063 -0.215 -8.138 1.00 97.75 81 GLU A O 1
ATOM 576 N N . VAL A 1 82 ? 15.867 -2.436 -7.926 1.00 97.94 82 VAL A N 1
ATOM 577 C CA . VAL A 1 82 ? 14.418 -2.469 -8.127 1.00 97.94 82 VAL A CA 1
ATOM 578 C C . VAL A 1 82 ? 13.756 -3.401 -7.121 1.00 97.94 82 VAL A C 1
ATOM 580 O O . VAL A 1 82 ? 14.158 -4.551 -6.947 1.00 97.94 82 VAL A O 1
ATOM 583 N N . TYR A 1 83 ? 12.689 -2.922 -6.485 1.00 98.00 83 TYR A N 1
ATOM 584 C CA . TYR A 1 83 ? 11.750 -3.801 -5.805 1.00 98.00 83 TYR A CA 1
ATOM 585 C C . TYR A 1 83 ? 10.833 -4.399 -6.853 1.00 98.00 83 TYR A C 1
ATOM 587 O O . TYR A 1 83 ? 10.095 -3.661 -7.506 1.00 98.00 83 TYR A O 1
ATOM 595 N N . TRP A 1 84 ? 10.842 -5.716 -6.999 1.00 98.12 84 TRP A N 1
ATOM 596 C CA . TRP A 1 84 ? 10.003 -6.378 -7.983 1.00 98.12 84 TRP A CA 1
ATOM 597 C C . TRP A 1 84 ? 9.323 -7.614 -7.408 1.00 98.12 84 TRP A C 1
ATOM 599 O O . TRP A 1 84 ? 9.792 -8.211 -6.441 1.00 98.12 84 TRP A O 1
ATOM 609 N N . ALA A 1 85 ? 8.179 -7.955 -7.986 1.00 97.56 85 ALA A N 1
ATOM 610 C CA . ALA A 1 85 ? 7.469 -9.191 -7.707 1.00 97.56 85 ALA A CA 1
ATOM 611 C C . ALA A 1 85 ? 6.590 -9.556 -8.902 1.00 97.56 85 ALA A C 1
ATOM 613 O O . ALA A 1 85 ? 6.039 -8.683 -9.585 1.00 97.56 85 ALA A O 1
ATOM 614 N N . GLU A 1 86 ? 6.437 -10.854 -9.130 1.00 96.69 86 GLU A N 1
ATOM 615 C CA . GLU A 1 86 ? 5.479 -11.376 -10.087 1.00 96.69 86 GLU A CA 1
ATOM 616 C C . GLU A 1 86 ? 4.160 -11.706 -9.383 1.00 96.69 86 GLU A C 1
ATOM 618 O O . GLU A 1 86 ? 4.119 -12.356 -8.337 1.00 96.69 86 GLU A O 1
ATOM 623 N N . TYR A 1 87 ? 3.060 -11.271 -9.989 1.00 95.69 87 TYR A N 1
ATOM 624 C CA . TYR A 1 87 ? 1.717 -11.588 -9.538 1.00 95.69 87 TYR A CA 1
ATOM 625 C C . TYR A 1 87 ? 0.938 -12.276 -10.645 1.00 95.69 87 TYR A C 1
ATOM 627 O O . TYR A 1 87 ? 0.844 -11.776 -11.770 1.00 95.69 87 TYR A O 1
ATOM 635 N N . GLN A 1 88 ? 0.306 -13.389 -10.289 1.00 94.62 88 GLN A N 1
ATOM 636 C CA . GLN A 1 88 ? -0.703 -14.031 -11.115 1.00 94.62 88 GLN A CA 1
ATOM 637 C C . GLN A 1 88 ? -2.061 -13.893 -10.438 1.00 94.62 88 GLN A C 1
ATOM 639 O O . GLN A 1 88 ? -2.214 -14.168 -9.246 1.00 94.62 88 GLN A O 1
ATOM 644 N N . ARG A 1 89 ? -3.043 -13.433 -11.206 1.00 87.31 89 ARG A N 1
ATOM 645 C CA . ARG A 1 89 ? -4.439 -13.383 -10.807 1.00 87.31 89 ARG A CA 1
ATOM 646 C C . ARG A 1 89 ? -5.061 -14.748 -11.069 1.00 87.31 89 ARG A C 1
ATOM 648 O O . ARG A 1 89 ? -5.144 -15.170 -12.219 1.00 87.31 89 ARG A O 1
ATOM 655 N N . ASP A 1 90 ? -5.505 -15.393 -10.006 1.00 83.00 90 ASP A N 1
ATOM 656 C CA . ASP A 1 90 ? -6.474 -16.483 -10.062 1.00 83.00 90 ASP A CA 1
ATOM 657 C C . ASP A 1 90 ? -7.897 -15.894 -9.969 1.00 83.00 90 ASP A C 1
ATOM 659 O O . ASP A 1 90 ? -8.054 -14.725 -9.599 1.00 83.00 90 ASP A O 1
ATOM 663 N N . GLU A 1 91 ? -8.940 -16.668 -10.273 1.00 70.56 91 GLU A N 1
ATOM 664 C CA . GLU A 1 91 ? -10.342 -16.223 -10.389 1.00 70.56 91 GLU A CA 1
ATOM 665 C C . GLU A 1 91 ? -10.839 -15.376 -9.195 1.00 70.56 91 GLU A C 1
ATOM 667 O O . GLU A 1 91 ? -11.773 -14.585 -9.340 1.00 70.56 91 GLU A O 1
ATOM 672 N N . LYS A 1 92 ? -10.197 -15.484 -8.018 1.00 64.25 92 LYS A N 1
ATOM 673 C CA . LYS A 1 92 ? -10.558 -14.743 -6.795 1.00 64.25 92 LYS A CA 1
ATOM 674 C C . LYS A 1 92 ? -9.419 -13.997 -6.081 1.00 64.25 92 LYS A C 1
ATOM 676 O O . LYS A 1 92 ? -9.727 -13.163 -5.229 1.00 64.25 92 LYS A O 1
ATOM 681 N N . ARG A 1 93 ? -8.130 -14.249 -6.361 1.00 64.12 93 ARG A N 1
ATOM 682 C CA . ARG A 1 93 ? -6.996 -13.665 -5.598 1.00 64.12 93 ARG A CA 1
ATOM 683 C C . ARG A 1 93 ? -5.702 -13.564 -6.408 1.00 64.12 93 ARG A C 1
ATOM 685 O O . ARG A 1 93 ? -5.489 -14.322 -7.345 1.00 64.12 93 ARG A O 1
ATOM 692 N N . TYR A 1 94 ? -4.816 -12.652 -5.997 1.00 61.75 94 TYR A N 1
ATOM 693 C CA . TYR A 1 94 ? -3.421 -12.667 -6.444 1.00 61.75 94 TYR A CA 1
ATOM 694 C C . TYR A 1 94 ? -2.598 -13.636 -5.608 1.00 61.75 94 TYR A C 1
ATOM 696 O O . TYR A 1 94 ? -2.611 -13.558 -4.378 1.00 61.75 94 TYR A O 1
ATOM 704 N N . LEU A 1 95 ? -1.836 -14.480 -6.291 1.00 67.38 95 LEU A N 1
ATOM 705 C CA . LEU A 1 95 ? -0.760 -15.264 -5.705 1.00 67.38 95 LEU A CA 1
ATOM 706 C C . LEU A 1 95 ? 0.560 -14.580 -6.072 1.00 67.38 95 LEU A C 1
ATOM 708 O O . LEU A 1 95 ? 0.797 -14.274 -7.245 1.00 67.38 95 LEU A O 1
ATOM 712 N N . ALA A 1 96 ? 1.377 -14.285 -5.060 1.00 63.94 96 ALA A N 1
ATOM 713 C CA . ALA A 1 96 ? 2.769 -13.918 -5.287 1.00 63.94 96 ALA A CA 1
ATOM 714 C C . ALA A 1 96 ? 3.512 -15.196 -5.683 1.00 63.94 96 ALA A C 1
ATOM 716 O O . ALA A 1 96 ? 3.380 -16.207 -4.98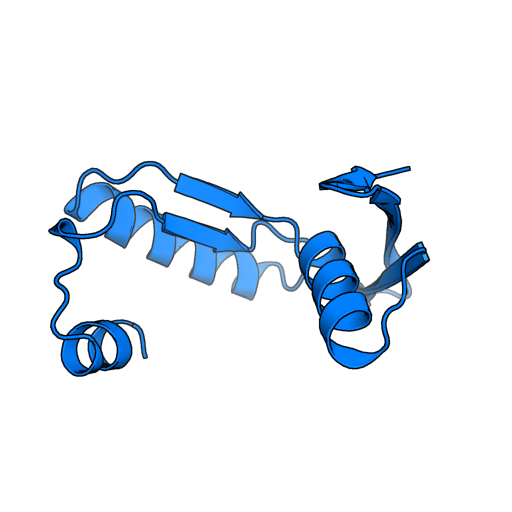6 1.00 63.94 96 ALA A O 1
ATOM 717 N N . ARG A 1 97 ? 4.213 -15.154 -6.813 1.00 57.91 97 ARG A N 1
ATOM 718 C CA . ARG A 1 97 ? 5.133 -16.216 -7.222 1.00 57.91 97 ARG A CA 1
ATOM 719 C C . ARG A 1 97 ? 6.560 -15.839 -6.860 1.00 57.91 97 ARG A C 1
ATOM 721 O O . ARG A 1 97 ? 6.856 -14.623 -6.859 1.00 57.91 97 ARG A O 1
#

Organism: Escherichia coli (NCBI:txid562)

Solvent-accessible surface area (backbone atoms only — not comparable to full-atom values): 5712 Å² total; per-residue (Å²): 106,72,66,58,52,30,62,75,69,76,43,57,78,70,75,55,83,59,49,76,43,60,69,28,77,70,57,75,66,62,36,50,53,54,45,53,52,51,50,55,54,26,64,78,45,76,35,52,75,44,77,38,48,38,48,59,51,49,36,53,50,44,26,75,75,67,68,47,47,67,33,80,25,74,43,81,62,53,97,92,44,66,50,68,49,41,36,39,56,51,103,87,47,76,45,80,105

Sequence (97 aa):
MVQDILTTSGTSLTDINALAYGRGPGSFTGVRIGIGIAQGLALGAELPMIGVSTLMTMAQGAWRKNGATRVLAAIDARMGEVYWAEYQRDEKRYLAR

Secondary structure (DSSP, 8-state):
-HHHHHHHHT--GGG-S-EEEE--SS-HHHHHHHHHHHHHHHHHTT--EEEE-HHHHHHHHHHHHH--SEEEEEEEEETTEEEEEEEEE-SS-EEE-

InterPro domains:
  IPR000905 Gcp-like domain [PF00814] (1-91)
  IPR000905 Gcp-like domain [PTHR11735] (1-88)
  IPR022496 tRNA threonylcarbamoyl adenosine modification protein TsaB [TIGR03725] (1-93)
  IPR043129 ATPase, nucleotide binding domain [SSF53067] (1-66)
  IPR043129 ATPase, nucleotide binding domain [SSF53067] (68-93)